Protein AF-0000000083729984 (afdb_homodimer)

Structure (mmCIF, N/CA/C/O backbone):
data_AF-0000000083729984-model_v1
#
loop_
_entity.id
_entity.type
_entity.pdbx_description
1 polymer 'Ig-like domain-containing protein'
#
loop_
_atom_site.group_PDB
_atom_site.id
_atom_site.type_symbol
_atom_site.label_atom_id
_atom_site.label_alt_id
_atom_site.label_comp_id
_atom_site.label_asym_id
_atom_site.label_entity_id
_atom_site.label_seq_id
_atom_site.pdbx_PDB_ins_code
_atom_site.Cartn_x
_atom_site.Cartn_y
_atom_site.Cartn_z
_atom_site.occupancy
_atom_site.B_iso_or_equiv
_atom_site.auth_seq_id
_atom_site.auth_comp_id
_atom_site.auth_asym_id
_atom_site.auth_atom_id
_atom_site.pdbx_PDB_model_num
ATOM 1 N N . MET A 1 1 ? 8.953 -25 -10.234 1 31.91 1 MET A N 1
ATOM 2 C CA . MET A 1 1 ? 7.793 -24.125 -10.383 1 31.91 1 MET A CA 1
ATOM 3 C C . MET A 1 1 ? 8.18 -22.656 -10.195 1 31.91 1 MET A C 1
ATOM 5 O O . MET A 1 1 ? 8.805 -22.297 -9.195 1 31.91 1 MET A O 1
ATOM 9 N N . GLU A 1 2 ? 8.352 -22.016 -11.195 1 39.88 2 GLU A N 1
ATOM 10 C CA . GLU A 1 2 ? 8.992 -20.703 -11.148 1 39.88 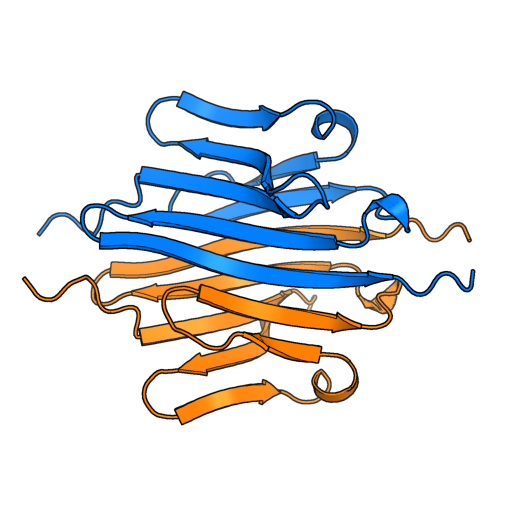2 GLU A CA 1
ATOM 11 C C . GLU A 1 2 ? 8.258 -19.766 -10.195 1 39.88 2 GLU A C 1
ATOM 13 O O . GLU A 1 2 ? 7.027 -19.797 -10.117 1 39.88 2 GLU A O 1
ATOM 18 N N . PRO A 1 3 ? 8.711 -19.578 -9.008 1 46.88 3 PRO A N 1
ATOM 19 C CA . PRO A 1 3 ? 8.078 -18.703 -8.016 1 46.88 3 PRO A CA 1
ATOM 20 C C . PRO A 1 3 ? 7.223 -17.609 -8.656 1 46.88 3 PRO A C 1
ATOM 22 O O . PRO A 1 3 ? 7.469 -17.219 -9.797 1 46.88 3 PRO A O 1
ATOM 25 N N . ARG A 1 4 ? 5.836 -17.656 -8.539 1 55.59 4 ARG A N 1
ATOM 26 C CA . ARG A 1 4 ? 5 -16.594 -9.094 1 55.59 4 ARG A CA 1
ATOM 27 C C . ARG A 1 4 ? 5.801 -15.297 -9.258 1 55.59 4 ARG A C 1
ATOM 29 O O . ARG A 1 4 ? 6.621 -14.953 -8.406 1 55.59 4 ARG A O 1
ATOM 36 N N . ASP A 1 5 ? 5.883 -14.984 -10.594 1 77 5 ASP A N 1
ATOM 37 C CA . ASP A 1 5 ? 6.816 -13.945 -11.023 1 77 5 ASP A CA 1
ATOM 38 C C . ASP A 1 5 ? 6.164 -12.562 -10.977 1 77 5 ASP A C 1
ATOM 40 O O . ASP A 1 5 ? 5.324 -12.234 -11.82 1 77 5 ASP A O 1
ATOM 44 N N . VAL A 1 6 ? 6.102 -11.969 -9.742 1 85.12 6 VAL A N 1
ATOM 45 C CA . VAL A 1 6 ? 5.777 -10.539 -9.773 1 85.12 6 VAL A CA 1
ATOM 46 C C . VAL A 1 6 ? 6.582 -9.852 -10.875 1 85.12 6 VAL A C 1
ATOM 48 O O . VAL A 1 6 ? 7.809 -9.977 -10.922 1 85.12 6 VAL A O 1
ATOM 51 N N . LEU A 1 7 ? 5.77 -9.227 -11.773 1 90.69 7 LEU A N 1
ATOM 52 C CA . LEU A 1 7 ? 6.441 -8.609 -12.914 1 90.69 7 LEU A CA 1
ATOM 53 C C . LEU A 1 7 ? 6.617 -7.109 -12.695 1 90.69 7 LEU A C 1
ATOM 55 O O . LEU A 1 7 ? 7.566 -6.512 -13.211 1 90.69 7 LEU A O 1
ATOM 59 N N . GLN A 1 8 ? 5.691 -6.559 -11.938 1 93.88 8 GLN A N 1
ATOM 60 C CA . GLN A 1 8 ? 5.707 -5.109 -11.766 1 93.88 8 GLN A CA 1
ATOM 61 C C . GLN A 1 8 ? 4.953 -4.699 -10.5 1 93.88 8 GLN A C 1
ATOM 63 O O . GLN A 1 8 ? 3.938 -5.309 -10.148 1 93.88 8 GLN A O 1
ATOM 68 N N . VAL A 1 9 ? 5.484 -3.729 -9.867 1 95.56 9 VAL A N 1
ATOM 69 C CA . VAL A 1 9 ? 4.777 -3.047 -8.789 1 95.56 9 VAL A CA 1
ATOM 70 C C . VAL A 1 9 ? 4.445 -1.617 -9.211 1 95.56 9 VAL A C 1
ATOM 72 O O . VAL A 1 9 ? 5.289 -0.918 -9.773 1 95.56 9 VAL A O 1
ATOM 75 N N . THR A 1 10 ? 3.166 -1.164 -8.969 1 97 10 THR A N 1
ATOM 76 C CA . THR A 1 10 ? 2.734 0.178 -9.344 1 97 10 THR A CA 1
ATOM 77 C C . THR A 1 10 ? 1.988 0.845 -8.188 1 97 10 THR A C 1
ATOM 79 O O . THR A 1 10 ? 1.14 0.221 -7.551 1 97 10 THR A O 1
ATOM 82 N N . TRP A 1 11 ? 2.428 2.066 -7.922 1 98.06 11 TRP A N 1
ATOM 83 C CA . TRP A 1 11 ? 1.648 2.914 -7.023 1 98.06 11 TRP A CA 1
ATOM 84 C C . TRP A 1 11 ? 0.763 3.873 -7.812 1 98.06 11 TRP A C 1
ATOM 86 O O . TRP A 1 11 ? 1.215 4.492 -8.781 1 98.06 11 TRP A O 1
ATOM 96 N N . GLN A 1 12 ? -0.494 3.914 -7.328 1 97.88 12 GLN A N 1
ATOM 97 C CA . GLN A 1 12 ? -1.436 4.809 -7.992 1 97.88 12 GLN A CA 1
ATOM 98 C C . GLN A 1 12 ? -2.143 5.711 -6.984 1 97.88 12 GLN A C 1
ATOM 100 O O . GLN A 1 12 ? -2.459 5.281 -5.875 1 97.88 12 GLN A O 1
ATOM 105 N N . LYS A 1 13 ? -2.346 6.938 -7.398 1 97.06 13 LYS A N 1
ATOM 106 C CA . LYS A 1 13 ? -3.223 7.863 -6.688 1 97.06 13 LYS A CA 1
ATOM 107 C C . LYS A 1 13 ? -4.594 7.945 -7.352 1 97.06 13 LYS A C 1
ATOM 109 O O . LYS A 1 13 ? -4.688 8.078 -8.578 1 97.06 13 LYS A O 1
ATOM 114 N N . GLU A 1 14 ? -5.617 7.82 -6.504 1 96.44 14 GLU A N 1
ATOM 115 C CA . GLU A 1 14 ? -6.965 7.93 -7.051 1 96.44 14 GLU A CA 1
ATOM 116 C C . GLU A 1 14 ? -7.422 9.383 -7.105 1 96.44 14 GLU A C 1
ATOM 118 O O . GLU A 1 14 ? -7.383 10.094 -6.094 1 96.44 14 GLU A O 1
ATOM 123 N N . THR A 1 15 ? -7.84 9.773 -8.266 1 93.5 15 THR A N 1
ATOM 124 C CA . THR A 1 15 ? -8.344 11.125 -8.484 1 93.5 15 THR A CA 1
ATOM 125 C C . THR A 1 15 ? -9.719 11.086 -9.141 1 93.5 15 THR A C 1
ATOM 127 O O . THR A 1 15 ? -10.164 10.031 -9.609 1 93.5 15 THR A O 1
ATOM 130 N N . PRO A 1 16 ? -10.453 12.211 -9.07 1 90.94 16 PRO A N 1
ATOM 131 C CA . PRO A 1 16 ? -11.75 12.242 -9.75 1 90.94 16 PRO A CA 1
ATOM 132 C C . PRO A 1 16 ? -11.664 11.805 -11.211 1 90.94 16 PRO A C 1
ATOM 134 O O . PRO A 1 16 ? -12.625 11.25 -11.75 1 90.94 16 PRO A O 1
ATOM 137 N N . GLY A 1 17 ? -10.523 12.055 -11.758 1 90.75 17 GLY A N 1
ATOM 138 C CA . GLY A 1 17 ? -10.32 11.695 -13.148 1 90.75 17 GLY A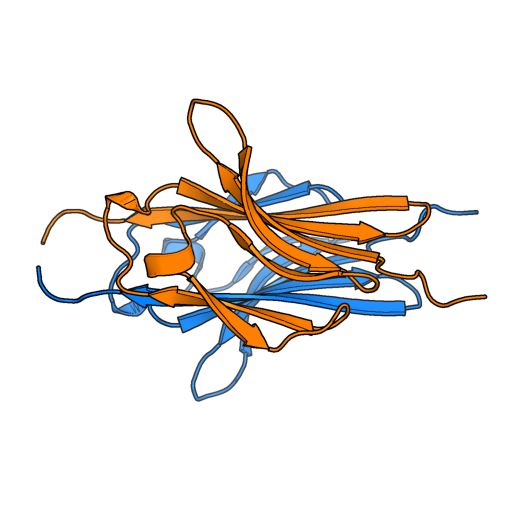 CA 1
ATOM 139 C C . GLY A 1 17 ? -9.859 10.258 -13.336 1 90.75 17 GLY A C 1
ATOM 140 O O . GLY A 1 17 ? -9.633 9.812 -14.461 1 90.75 17 GLY A O 1
ATOM 141 N N . GLY A 1 18 ? -9.734 9.539 -12.367 1 92.81 18 GLY A N 1
ATOM 142 C CA . GLY A 1 18 ? -9.258 8.172 -12.469 1 92.81 18 GLY A CA 1
ATOM 143 C C . GLY A 1 18 ? -7.98 7.918 -11.68 1 92.81 18 GLY A C 1
ATOM 144 O O . GLY A 1 18 ? -7.629 8.703 -10.797 1 92.81 18 GLY A O 1
ATOM 145 N N . ASN A 1 19 ? -7.391 6.773 -11.945 1 95.69 19 ASN A N 1
ATOM 146 C CA . ASN A 1 19 ? -6.129 6.422 -11.305 1 95.69 19 ASN A CA 1
ATOM 147 C C . ASN A 1 19 ? -4.941 7.074 -12.008 1 95.69 19 ASN A C 1
ATOM 149 O O . ASN A 1 19 ? -4.781 6.93 -13.219 1 95.69 19 ASN A O 1
ATOM 153 N N . GLU A 1 20 ? -4.23 7.836 -11.242 1 96.94 20 GLU A N 1
ATOM 154 C CA . GLU A 1 20 ? -2.977 8.375 -11.758 1 96.94 20 GLU A CA 1
ATOM 155 C C . GLU A 1 20 ? -1.785 7.539 -11.305 1 96.94 20 GLU A C 1
ATOM 157 O O . GLU A 1 20 ? -1.602 7.316 -10.102 1 96.94 20 GLU A O 1
ATOM 162 N N . ASN A 1 21 ? -0.936 7.129 -12.266 1 97.56 21 ASN A N 1
ATOM 163 C CA . ASN A 1 21 ? 0.262 6.375 -11.906 1 97.56 21 ASN A CA 1
ATOM 164 C C . ASN A 1 21 ? 1.315 7.27 -11.258 1 97.56 21 ASN A C 1
ATOM 166 O O . ASN A 1 21 ? 1.771 8.242 -11.867 1 97.56 21 ASN A O 1
ATOM 170 N N . VAL A 1 22 ? 1.662 6.918 -10.094 1 98.06 22 VAL A N 1
ATOM 171 C CA . VAL A 1 22 ? 2.607 7.703 -9.305 1 98.06 22 VAL A CA 1
ATOM 172 C C . VAL A 1 22 ? 4.027 7.203 -9.555 1 98.06 22 VAL A C 1
ATOM 174 O O . VAL A 1 22 ? 4.902 7.973 -9.961 1 98.06 22 VAL A O 1
ATOM 177 N N . ALA A 1 23 ? 4.219 5.949 -9.32 1 98.31 23 ALA A N 1
ATOM 178 C CA . ALA A 1 23 ? 5.523 5.301 -9.43 1 98.31 23 ALA A CA 1
ATOM 179 C C . ALA A 1 23 ? 5.379 3.826 -9.789 1 98.31 23 ALA A C 1
ATOM 181 O O . ALA A 1 23 ? 4.312 3.236 -9.602 1 98.31 23 ALA A O 1
ATOM 182 N N . SER A 1 24 ? 6.395 3.238 -10.359 1 97.81 24 SER A N 1
ATOM 183 C CA . SER A 1 24 ? 6.406 1.812 -10.656 1 97.81 24 SER A CA 1
ATOM 184 C C . SER A 1 24 ? 7.824 1.257 -10.664 1 97.81 24 SER A C 1
ATOM 186 O O . SER A 1 24 ? 8.789 2.002 -10.867 1 97.81 24 SER A O 1
ATOM 188 N N . TYR A 1 25 ? 7.934 0.053 -10.336 1 97.44 25 TYR A N 1
ATOM 189 C CA . TYR A 1 25 ? 9.141 -0.729 -10.555 1 97.44 25 TYR A CA 1
ATOM 190 C C . TYR A 1 25 ? 8.844 -1.974 -11.383 1 97.44 25 TYR A C 1
ATOM 192 O O . TYR A 1 25 ? 7.965 -2.764 -11.031 1 97.44 25 TYR A O 1
ATOM 200 N N . ASN A 1 26 ? 9.461 -2.086 -12.406 1 94.56 26 ASN A N 1
ATOM 201 C CA . ASN A 1 26 ? 9.312 -3.246 -13.281 1 94.56 26 ASN A CA 1
ATOM 202 C C . ASN A 1 26 ? 10.648 -3.938 -13.531 1 94.56 26 ASN A C 1
ATOM 204 O O . ASN A 1 26 ? 11.68 -3.277 -13.633 1 94.56 26 ASN A O 1
ATOM 208 N N . LYS A 1 27 ? 10.57 -5.215 -13.617 1 87.88 27 LYS A N 1
ATOM 209 C CA . LYS A 1 27 ? 11.773 -6.023 -13.773 1 87.88 27 LYS A CA 1
ATOM 210 C C . LYS A 1 27 ? 12.555 -5.609 -15.023 1 87.88 27 LYS A C 1
ATOM 212 O O . LYS A 1 27 ? 13.789 -5.566 -15 1 87.88 27 LYS A O 1
ATOM 217 N N . ARG A 1 28 ? 11.938 -5.215 -15.992 1 91.25 28 ARG A N 1
ATOM 218 C CA . ARG A 1 28 ? 12.555 -4.945 -17.281 1 91.25 28 ARG A CA 1
ATOM 219 C C . ARG A 1 28 ? 13.062 -3.51 -17.359 1 91.25 28 ARG A C 1
ATOM 221 O O . ARG A 1 28 ? 14.18 -3.262 -17.812 1 91.25 28 ARG A O 1
ATOM 228 N N . PHE A 1 29 ? 12.344 -2.508 -16.844 1 94.44 29 PHE A N 1
ATOM 229 C CA . PHE A 1 29 ? 12.617 -1.101 -17.109 1 94.44 29 PHE A CA 1
ATOM 230 C C . PHE A 1 29 ? 13.141 -0.402 -15.867 1 94.44 29 PHE A C 1
ATOM 232 O O . PHE A 1 29 ? 13.641 0.722 -15.945 1 94.44 29 PHE A O 1
ATOM 239 N N . GLY A 1 30 ? 13.016 -1.033 -14.711 1 95.25 30 GLY A N 1
ATOM 240 C CA . GLY A 1 30 ? 13.531 -0.439 -13.484 1 95.25 30 GLY A CA 1
ATOM 241 C C . GLY A 1 30 ? 12.555 0.529 -12.836 1 95.25 30 GLY A C 1
ATOM 242 O O . GLY A 1 30 ? 11.367 0.535 -13.164 1 95.25 30 GLY A O 1
ATOM 243 N N . PRO A 1 31 ? 13.016 1.254 -11.844 1 97.38 31 PRO A N 1
ATOM 244 C CA . PRO A 1 31 ? 12.164 2.18 -11.094 1 97.38 31 PRO A CA 1
ATOM 245 C C . PRO A 1 31 ? 11.859 3.459 -11.867 1 97.38 31 PRO A C 1
ATOM 247 O O . PRO A 1 31 ? 12.719 3.969 -12.594 1 97.38 31 PRO A O 1
ATOM 250 N N . LYS A 1 32 ? 10.609 3.896 -11.734 1 98 32 LYS A N 1
ATOM 251 C CA . LYS A 1 32 ? 10.18 5.141 -12.367 1 98 32 LYS A CA 1
ATOM 252 C C . LYS A 1 32 ? 9.18 5.887 -11.484 1 98 32 LYS A C 1
ATOM 254 O O . LYS A 1 32 ? 8.258 5.277 -10.93 1 98 32 LYS A O 1
ATOM 259 N N . VAL A 1 33 ? 9.398 7.191 -11.375 1 98.31 33 VAL A N 1
ATOM 260 C CA . VAL A 1 33 ? 8.406 8.07 -10.766 1 98.31 33 VAL A CA 1
ATOM 261 C C . VAL A 1 33 ? 7.855 9.039 -11.812 1 98.31 33 VAL A C 1
ATOM 263 O O . VAL A 1 33 ? 8.617 9.719 -12.5 1 98.31 33 VAL A O 1
ATOM 266 N N . ASN A 1 34 ? 6.594 9.094 -11.828 1 97.75 34 ASN A N 1
ATOM 267 C CA . ASN A 1 34 ? 5.977 9.891 -12.891 1 97.75 34 ASN A CA 1
ATOM 268 C C . ASN A 1 34 ? 5.789 11.344 -12.461 1 97.75 34 ASN A C 1
ATOM 270 O O . ASN A 1 34 ? 5.48 11.617 -11.297 1 97.75 34 ASN A O 1
ATOM 274 N N . PRO A 1 35 ? 5.961 12.281 -13.492 1 95.94 35 PRO A N 1
ATOM 275 C CA . PRO A 1 35 ? 5.477 13.633 -13.203 1 95.94 35 PRO A CA 1
ATOM 276 C C . PRO A 1 35 ? 3.965 13.68 -12.992 1 95.94 35 PRO A C 1
ATOM 278 O O . PRO A 1 35 ? 3.219 12.945 -13.641 1 95.94 35 PRO A O 1
ATOM 281 N N . PRO A 1 36 ? 3.52 14.617 -12.094 1 94.12 36 PRO A N 1
ATOM 282 C CA . PRO A 1 36 ? 4.27 15.625 -11.336 1 94.12 36 PRO A CA 1
ATOM 283 C C . PRO A 1 36 ? 4.734 15.117 -9.977 1 94.12 36 PRO A C 1
ATOM 285 O O . PRO A 1 36 ? 5.211 15.898 -9.148 1 94.12 36 PRO A O 1
ATOM 288 N N . PHE A 1 37 ? 4.648 13.844 -9.758 1 95.81 37 PHE A N 1
ATOM 289 C CA . PHE A 1 37 ? 4.883 13.281 -8.43 1 95.81 37 PHE A CA 1
ATOM 290 C C . PHE A 1 37 ? 6.375 13.242 -8.117 1 95.81 37 PHE A C 1
ATOM 292 O O . PHE A 1 37 ? 6.766 13.078 -6.957 1 95.81 37 PHE A O 1
ATOM 299 N N . ASN A 1 38 ? 7.164 13.391 -9.055 1 95.38 38 ASN A N 1
ATOM 300 C CA . ASN A 1 38 ? 8.602 13.242 -8.867 1 95.38 38 ASN A CA 1
ATOM 301 C C . ASN A 1 38 ? 9.18 14.383 -8.031 1 95.38 38 ASN A C 1
ATOM 303 O O . ASN A 1 38 ? 10.336 14.328 -7.613 1 95.38 38 ASN A O 1
ATOM 307 N N . MET A 1 39 ? 8.352 15.305 -7.75 1 92.12 39 MET A N 1
ATOM 308 C CA . MET A 1 39 ? 8.797 16.391 -6.883 1 92.12 39 MET A CA 1
ATOM 309 C C . MET A 1 39 ? 8.734 15.984 -5.414 1 92.12 39 MET A C 1
ATOM 311 O O . MET A 1 39 ? 9.469 16.516 -4.586 1 92.12 39 MET A O 1
ATOM 315 N N . LYS A 1 40 ? 7.918 15.062 -5.137 1 93.38 40 LYS A N 1
ATOM 316 C CA . LYS A 1 40 ? 7.723 14.758 -3.723 1 93.38 40 LYS A CA 1
ATOM 317 C C . LYS A 1 40 ? 7.887 13.266 -3.451 1 93.38 40 LYS A C 1
ATOM 319 O O . LYS A 1 40 ? 8.047 12.852 -2.301 1 93.38 40 LYS A O 1
ATOM 324 N N . VAL A 1 41 ? 7.848 12.438 -4.516 1 96.12 41 VAL A N 1
ATOM 325 C CA . VAL A 1 41 ? 7.887 10.992 -4.328 1 96.12 41 VAL A CA 1
ATOM 326 C C . VAL A 1 41 ? 9.242 10.445 -4.773 1 96.12 41 VAL A C 1
ATOM 328 O O . VAL A 1 41 ? 9.766 10.852 -5.816 1 96.12 41 VAL A O 1
ATOM 331 N N . MET A 1 42 ? 9.812 9.5 -3.965 1 96.94 42 MET A N 1
ATOM 332 C CA . MET A 1 42 ? 11.078 8.836 -4.281 1 96.94 42 MET A CA 1
ATOM 333 C C . MET A 1 42 ? 11.047 7.379 -3.822 1 96.94 42 MET A C 1
ATOM 335 O O . MET A 1 42 ? 10.289 7.02 -2.922 1 96.94 42 MET A O 1
ATOM 339 N N . PHE A 1 43 ? 11.914 6.602 -4.43 1 97.31 43 PHE A N 1
ATOM 340 C CA . PHE A 1 43 ? 12.07 5.223 -3.975 1 97.31 43 PHE A CA 1
ATOM 341 C C . PHE A 1 43 ? 12.992 5.148 -2.768 1 97.31 43 PHE A C 1
ATOM 343 O O . PHE A 1 43 ? 14.031 5.82 -2.73 1 97.31 43 PHE A O 1
ATOM 350 N N . LEU A 1 44 ? 12.555 4.395 -1.822 1 95.88 44 LEU A N 1
ATOM 351 C CA . LEU A 1 44 ? 13.422 4.066 -0.695 1 95.88 44 LEU A CA 1
ATOM 352 C C . LEU A 1 44 ? 14.094 2.713 -0.901 1 95.88 44 LEU A C 1
ATOM 354 O O . LEU A 1 44 ? 15.281 2.557 -0.615 1 95.88 44 LEU A O 1
ATOM 358 N N . TYR A 1 45 ? 13.375 1.764 -1.338 1 94.75 45 TYR A N 1
ATOM 359 C CA . TYR A 1 45 ? 13.828 0.427 -1.7 1 94.75 45 TYR A CA 1
ATOM 360 C C . TYR A 1 45 ? 13.188 -0.038 -3 1 94.75 45 TYR A C 1
ATOM 362 O O . TYR A 1 45 ? 11.992 0.201 -3.227 1 94.75 45 TYR A O 1
ATOM 370 N N . VAL A 1 46 ? 14.047 -0.741 -3.83 1 94.19 46 VAL A N 1
ATOM 371 C CA . VAL A 1 46 ? 13.5 -1.239 -5.09 1 94.19 46 VAL A CA 1
ATOM 372 C C . VAL A 1 46 ? 13.594 -2.764 -5.125 1 94.19 46 VAL A C 1
ATOM 374 O O . VAL A 1 46 ? 14.617 -3.336 -4.742 1 94.19 46 VAL A O 1
ATOM 377 N N . GLY A 1 47 ? 12.539 -3.377 -5.445 1 92 47 GLY A N 1
ATOM 378 C CA . GLY A 1 47 ? 12.445 -4.816 -5.605 1 92 47 GLY A CA 1
ATOM 379 C C . GLY A 1 47 ? 11.023 -5.312 -5.797 1 92 47 GLY A C 1
ATOM 380 O O . GLY A 1 47 ? 10.086 -4.746 -5.234 1 92 47 GLY A O 1
ATOM 381 N N . LEU A 1 48 ? 10.891 -6.41 -6.5 1 90.88 48 LEU A N 1
ATOM 382 C CA . LEU A 1 48 ? 9.555 -6.902 -6.828 1 90.88 48 LEU A CA 1
ATOM 383 C C . LEU A 1 48 ? 8.898 -7.543 -5.613 1 90.88 48 LEU A C 1
ATOM 385 O O . LEU A 1 48 ? 7.672 -7.633 -5.539 1 90.88 48 LEU A O 1
ATOM 389 N N . GLN A 1 49 ? 9.688 -8.047 -4.695 1 88.12 49 GLN A N 1
ATOM 390 C CA . GLN A 1 49 ? 9.133 -8.695 -3.516 1 88.12 49 GLN A CA 1
ATOM 391 C C . GLN A 1 49 ? 9 -7.715 -2.355 1 88.12 49 GLN A C 1
ATOM 393 O O . GLN A 1 49 ? 8.273 -7.977 -1.393 1 88.12 49 GLN A O 1
ATOM 398 N N . ASN A 1 50 ? 9.828 -6.625 -2.426 1 91.69 50 ASN A N 1
ATOM 399 C CA . ASN A 1 50 ? 9.82 -5.562 -1.424 1 91.69 50 ASN A CA 1
ATOM 400 C C . ASN A 1 50 ? 10.164 -4.207 -2.041 1 91.69 50 ASN A C 1
ATOM 402 O O . ASN A 1 50 ? 11.328 -3.926 -2.326 1 91.69 50 ASN A O 1
ATOM 406 N N . CYS A 1 51 ? 9.211 -3.383 -2.26 1 94.75 51 CYS A N 1
ATOM 407 C CA . CYS A 1 51 ? 9.383 -2.059 -2.852 1 94.75 51 CYS A CA 1
ATOM 408 C C . CYS A 1 51 ? 8.844 -0.976 -1.925 1 94.75 51 CYS A C 1
ATOM 410 O O . CYS A 1 51 ? 7.832 -1.177 -1.249 1 94.75 51 CYS A O 1
ATOM 412 N N . SER A 1 52 ? 9.57 0.117 -1.902 1 96.69 52 SER A N 1
ATOM 413 C CA . SER A 1 52 ? 9.164 1.184 -0.993 1 96.69 52 SER A CA 1
ATOM 414 C C . SER A 1 52 ? 9.273 2.551 -1.659 1 96.69 52 SER A C 1
ATOM 416 O O . SER A 1 52 ? 10.273 2.85 -2.314 1 96.69 52 SER A O 1
ATOM 418 N N . VAL A 1 53 ? 8.281 3.295 -1.458 1 97.75 53 VAL A N 1
ATOM 419 C CA . VAL A 1 53 ? 8.352 4.691 -1.867 1 97.75 53 VAL A CA 1
ATOM 420 C C . VAL A 1 53 ? 8.117 5.598 -0.659 1 97.75 53 VAL A C 1
ATOM 422 O O . VAL A 1 53 ? 7.527 5.176 0.337 1 97.75 53 VAL A O 1
ATOM 425 N N . ILE A 1 54 ? 8.641 6.836 -0.744 1 96.62 54 ILE A N 1
ATOM 426 C CA . ILE A 1 54 ? 8.414 7.855 0.277 1 96.62 54 ILE A CA 1
ATOM 427 C C . ILE A 1 54 ? 7.688 9.047 -0.338 1 96.62 54 ILE A C 1
ATOM 429 O O . ILE A 1 54 ? 8.039 9.5 -1.43 1 96.62 54 ILE A O 1
ATOM 433 N N . ILE A 1 55 ? 6.613 9.43 0.292 1 94.38 55 ILE A N 1
ATOM 434 C CA . ILE A 1 55 ? 5.926 10.672 -0.027 1 94.38 55 ILE A CA 1
ATOM 435 C C . ILE A 1 55 ? 6.328 11.758 0.975 1 94.38 55 ILE A C 1
ATOM 437 O O . ILE A 1 55 ? 5.973 11.688 2.152 1 94.38 55 ILE A O 1
ATOM 441 N N . ARG A 1 56 ? 6.898 12.742 0.456 1 92.06 56 ARG A N 1
ATOM 442 C CA . ARG A 1 56 ? 7.422 13.789 1.329 1 92.06 56 ARG A CA 1
ATOM 443 C C . ARG A 1 56 ? 6.438 14.953 1.437 1 92.06 56 ARG A C 1
ATOM 445 O O . ARG A 1 56 ? 5.676 15.219 0.504 1 92.06 56 ARG A O 1
ATOM 452 N N . ARG A 1 57 ? 6.449 15.656 2.551 1 87.88 57 ARG A N 1
ATOM 453 C CA . ARG A 1 57 ? 5.664 16.859 2.807 1 87.88 57 ARG A CA 1
ATOM 454 C C . ARG A 1 57 ? 4.188 16.625 2.502 1 87.88 57 ARG A C 1
ATOM 456 O O . ARG A 1 57 ? 3.576 17.375 1.745 1 87.88 57 ARG A O 1
ATOM 463 N N . VAL A 1 58 ? 3.645 15.602 3.025 1 87.56 58 VAL A N 1
ATOM 464 C CA . VAL A 1 58 ? 2.246 15.25 2.799 1 87.56 58 VAL A CA 1
ATOM 465 C C . VAL A 1 58 ? 1.343 16.375 3.301 1 87.56 58 VAL A C 1
ATOM 467 O O . VAL A 1 58 ? 1.518 16.875 4.414 1 87.56 58 VAL A O 1
ATOM 470 N N . SER A 1 59 ? 0.467 16.828 2.504 1 86 59 SER A N 1
ATOM 471 C CA . SER A 1 59 ? -0.466 17.906 2.812 1 86 59 SER A CA 1
ATOM 472 C C . SER A 1 59 ? -1.891 17.531 2.418 1 86 59 SER A C 1
ATOM 474 O O . SER A 1 59 ? -2.158 16.391 2.039 1 86 59 SER A O 1
ATOM 476 N N . ARG A 1 60 ? -2.799 18.469 2.584 1 87.5 60 ARG A N 1
ATOM 477 C CA . ARG A 1 60 ? -4.195 18.25 2.213 1 87.5 60 ARG A CA 1
ATOM 478 C C . ARG A 1 60 ? -4.316 17.875 0.739 1 87.5 60 ARG A C 1
ATOM 480 O O . ARG A 1 60 ? -5.227 17.141 0.353 1 87.5 60 ARG A O 1
ATOM 487 N N . GLU A 1 61 ? -3.383 18.375 -0.019 1 86.19 61 GLU A N 1
ATOM 488 C CA . GLU A 1 61 ? -3.393 18.062 -1.447 1 86.19 61 GLU A CA 1
ATOM 489 C C . GLU A 1 61 ? -3.139 16.594 -1.702 1 86.19 61 GLU A C 1
ATOM 491 O O . GLU A 1 61 ? -3.461 16.078 -2.775 1 86.19 61 GLU A O 1
ATOM 496 N N . ASP A 1 62 ? -2.65 15.969 -0.698 1 89.19 62 ASP A N 1
ATOM 497 C CA . ASP A 1 62 ? -2.303 14.555 -0.847 1 89.19 62 ASP A CA 1
ATOM 498 C C . ASP A 1 62 ? -3.402 13.656 -0.288 1 89.19 62 ASP A C 1
ATOM 500 O O . ASP A 1 62 ? -3.27 12.438 -0.286 1 89.19 62 ASP A O 1
ATOM 504 N N . GLU A 1 63 ? -4.422 14.312 0.177 1 91.06 63 GLU A N 1
ATOM 505 C CA . GLU A 1 63 ? -5.574 13.539 0.63 1 91.06 63 GLU A CA 1
ATOM 506 C C . GLU A 1 63 ? -6.223 12.781 -0.528 1 91.06 63 GLU A C 1
ATOM 508 O O . GLU A 1 63 ? -6.688 13.398 -1.492 1 91.06 63 GLU A O 1
ATOM 513 N N . SER A 1 64 ? -6.234 11.516 -0.562 1 94.62 64 SER A N 1
ATOM 514 C CA . SER A 1 64 ? -6.742 10.617 -1.59 1 94.62 64 SER A CA 1
ATOM 515 C C . SER A 1 64 ? -6.562 9.156 -1.185 1 94.62 64 SER A C 1
ATOM 517 O O . SER A 1 64 ? -6.109 8.867 -0.076 1 94.62 64 SER A O 1
ATOM 519 N N . CYS A 1 65 ? -7.012 8.32 -2.018 1 96.38 65 CYS A N 1
ATOM 520 C CA . CYS A 1 65 ? -6.648 6.91 -1.893 1 96.38 65 CYS A CA 1
ATOM 521 C C . CYS A 1 65 ? -5.453 6.574 -2.779 1 96.38 65 CYS A C 1
ATOM 523 O O . CYS A 1 65 ? -5.348 7.074 -3.9 1 96.38 65 CYS A O 1
ATOM 525 N N . TYR A 1 66 ? -4.582 5.742 -2.133 1 96.31 66 TYR A N 1
ATOM 526 C CA . TYR A 1 66 ? -3.4 5.262 -2.838 1 96.31 66 TYR A CA 1
ATOM 527 C C . TYR A 1 66 ? -3.428 3.742 -2.971 1 96.31 66 TYR A C 1
ATOM 529 O O . TYR A 1 66 ? -3.732 3.033 -2.01 1 96.31 66 TYR A O 1
ATOM 537 N N . LYS A 1 67 ? -3.129 3.312 -4.148 1 96.88 67 LYS A N 1
ATOM 538 C CA . LYS A 1 67 ? -3.17 1.881 -4.434 1 96.88 67 LYS A CA 1
ATOM 539 C C . LYS A 1 67 ? -1.77 1.331 -4.695 1 96.88 67 LYS A C 1
ATOM 541 O O . LYS A 1 67 ? -0.967 1.966 -5.383 1 96.88 67 LYS A O 1
ATOM 546 N N . CYS A 1 68 ? -1.509 0.279 -4.055 1 95.88 68 CYS A N 1
ATOM 547 C CA . CYS A 1 68 ? -0.344 -0.53 -4.395 1 95.88 68 CYS A CA 1
ATOM 548 C C . CYS A 1 68 ? -0.75 -1.764 -5.191 1 95.88 68 CYS A C 1
ATOM 550 O O . CYS A 1 68 ? -1.498 -2.609 -4.695 1 95.88 68 CYS A O 1
ATOM 552 N N . LEU A 1 69 ? -0.231 -1.868 -6.398 1 95.38 69 LEU A N 1
ATOM 553 C CA . LEU A 1 69 ? -0.65 -2.908 -7.332 1 95.38 69 LEU A CA 1
ATOM 554 C C . LEU A 1 69 ? 0.517 -3.824 -7.684 1 95.38 69 LEU A C 1
ATOM 556 O O . LEU A 1 69 ? 1.598 -3.35 -8.039 1 95.38 69 LEU A O 1
ATOM 560 N N . PHE A 1 70 ? 0.271 -5.148 -7.52 1 92.75 70 PHE A N 1
ATOM 561 C CA . PHE A 1 70 ? 1.247 -6.145 -7.941 1 92.75 70 PHE A CA 1
ATOM 562 C C . PHE A 1 70 ? 0.722 -6.949 -9.125 1 92.75 70 PHE A C 1
ATOM 564 O O . PHE A 1 70 ? -0.28 -7.66 -9 1 92.75 70 PHE A O 1
ATOM 571 N N . ASN A 1 71 ? 1.425 -6.738 -10.203 1 91.56 71 ASN A N 1
ATOM 572 C CA . ASN A 1 71 ? 1.088 -7.566 -11.352 1 91.56 71 ASN A CA 1
ATOM 573 C C . ASN A 1 71 ? 1.786 -8.922 -11.289 1 91.56 71 ASN A C 1
ATOM 575 O O . ASN A 1 71 ? 3.008 -9 -11.422 1 91.56 71 ASN A O 1
ATOM 579 N N . ILE A 1 72 ? 0.904 -9.969 -11.102 1 82.94 72 ILE A N 1
ATOM 580 C CA . ILE A 1 72 ? 1.442 -11.312 -10.945 1 82.94 72 ILE A CA 1
ATOM 581 C C . ILE A 1 72 ? 1.025 -12.18 -12.141 1 82.94 72 ILE A C 1
ATOM 583 O O . ILE A 1 72 ? -0.16 -12.258 -12.469 1 82.94 72 ILE A O 1
ATOM 587 N N . TYR A 1 73 ? 1.984 -12.797 -12.805 1 79.31 73 TYR A N 1
ATOM 588 C CA . TYR A 1 73 ? 1.673 -13.734 -13.883 1 79.31 73 TYR A CA 1
ATOM 589 C C . TYR A 1 73 ? 1.423 -15.133 -13.336 1 79.31 73 TYR A C 1
ATOM 591 O O . TYR A 1 73 ? 2.193 -15.633 -12.516 1 79.31 73 TYR A O 1
ATOM 599 N N . PRO A 1 74 ? 0.423 -15.688 -13.75 1 76.62 74 PRO A N 1
ATOM 600 C CA . PRO A 1 74 ? -0.581 -15.281 -14.734 1 76.62 74 PRO A CA 1
ATOM 601 C C . PRO A 1 74 ? -1.858 -14.75 -14.094 1 76.62 74 PRO A C 1
ATOM 603 O O . PRO A 1 74 ? -2.857 -14.531 -14.789 1 76.62 74 PRO A O 1
ATOM 606 N N . ASP A 1 75 ? -1.869 -14.578 -12.828 1 75.38 75 ASP A N 1
ATOM 607 C CA . ASP A 1 75 ? -3.09 -14.359 -12.062 1 75.38 75 ASP A CA 1
ATOM 608 C C . ASP A 1 75 ? -3.604 -12.93 -12.227 1 75.38 75 ASP A C 1
ATOM 610 O O . ASP A 1 75 ? -4.758 -12.641 -11.914 1 75.38 75 ASP A O 1
ATOM 614 N N . GLY A 1 76 ? -2.805 -12.031 -12.711 1 82.56 76 GLY A N 1
ATOM 615 C CA . GLY A 1 76 ? -3.215 -10.641 -12.82 1 82.56 76 GLY A CA 1
ATOM 616 C C . GLY A 1 76 ? -2.764 -9.797 -11.648 1 82.56 76 GLY A C 1
ATOM 617 O O . GLY A 1 76 ? -1.694 -10.031 -11.078 1 82.56 76 GLY A O 1
ATOM 618 N N . ALA A 1 77 ? -3.592 -8.812 -11.484 1 88.62 77 ALA A N 1
ATOM 619 C CA . ALA A 1 77 ? -3.139 -7.844 -10.484 1 88.62 77 ALA A CA 1
ATOM 620 C C . ALA A 1 77 ? -3.85 -8.055 -9.156 1 88.62 77 ALA A C 1
ATOM 622 O O . ALA A 1 77 ? -5.016 -8.453 -9.117 1 88.62 77 ALA A O 1
ATOM 623 N N . ILE A 1 78 ? -3.078 -7.918 -8.047 1 90.88 78 ILE A N 1
ATOM 624 C CA . ILE A 1 78 ? -3.643 -7.75 -6.715 1 90.88 78 ILE A CA 1
ATOM 625 C C . ILE A 1 78 ? -3.301 -6.359 -6.184 1 90.88 78 ILE A C 1
ATOM 627 O O . ILE A 1 78 ? -2.275 -5.781 -6.551 1 90.88 78 ILE A O 1
ATOM 631 N N . SER A 1 79 ? -4.223 -5.852 -5.41 1 93.75 79 SER A N 1
ATOM 632 C CA . SER A 1 79 ? -3.977 -4.477 -4.988 1 93.75 79 SER A CA 1
ATOM 633 C C . SER A 1 79 ? -4.445 -4.25 -3.555 1 93.75 79 SER A C 1
ATOM 635 O O . SER A 1 79 ? -5.418 -4.859 -3.107 1 93.75 79 SER A O 1
ATOM 637 N N . GLY A 1 80 ? -3.676 -3.561 -2.896 1 94.38 80 GLY A N 1
ATOM 638 C CA . GLY A 1 80 ? -4.055 -2.941 -1.637 1 94.38 80 GLY A CA 1
ATOM 639 C C . GLY A 1 80 ? -4.227 -1.438 -1.737 1 94.38 80 GLY A C 1
ATOM 640 O O . GLY A 1 80 ? -3.441 -0.762 -2.406 1 94.38 80 GLY A O 1
ATOM 641 N N . ARG A 1 81 ? -5.332 -0.992 -1.15 1 95.75 81 ARG A N 1
ATOM 642 C CA . ARG A 1 81 ? -5.66 0.428 -1.219 1 95.75 81 ARG A CA 1
ATOM 643 C C . ARG A 1 81 ? -5.676 1.054 0.171 1 95.75 81 ARG A C 1
ATOM 645 O O . ARG A 1 81 ? -6.211 0.469 1.115 1 95.75 81 ARG A O 1
ATOM 652 N N . THR A 1 82 ? -5.008 2.146 0.305 1 96 82 THR A N 1
ATOM 653 C CA . THR A 1 82 ? -5.012 2.928 1.536 1 96 82 THR A CA 1
ATOM 654 C C . THR A 1 82 ? -5.52 4.344 1.277 1 96 82 THR A C 1
ATOM 656 O O . THR A 1 82 ? -4.961 5.066 0.449 1 96 82 THR A O 1
ATOM 659 N N . CYS A 1 83 ? -6.566 4.707 1.936 1 95.5 83 CYS A N 1
ATOM 660 C CA . CYS A 1 83 ? -7.133 6.039 1.782 1 95.5 83 CYS A CA 1
ATOM 661 C C . CYS A 1 83 ? -6.773 6.926 2.969 1 95.5 83 CYS A C 1
ATOM 663 O O . CYS A 1 83 ? -6.945 6.527 4.121 1 95.5 83 CYS A O 1
ATOM 665 N N . LEU A 1 84 ? -6.289 8.078 2.615 1 92.5 84 LEU A N 1
ATOM 666 C CA . LEU A 1 84 ? -5.859 9.047 3.619 1 92.5 84 LEU A CA 1
ATOM 667 C C . LEU A 1 84 ? -6.871 10.18 3.752 1 92.5 84 LEU A C 1
ATOM 669 O O . LEU A 1 84 ? -7.238 10.812 2.756 1 92.5 84 LEU A O 1
ATOM 673 N N . GLN A 1 85 ? -7.293 10.398 4.898 1 90.12 85 GLN A N 1
ATOM 674 C CA . GLN A 1 85 ? -8.07 11.586 5.23 1 90.12 85 GLN A CA 1
ATOM 675 C C . GLN A 1 85 ? -7.293 12.508 6.16 1 90.12 85 GLN A C 1
ATOM 677 O O . GLN A 1 85 ? -7.051 12.172 7.32 1 90.12 85 GLN A O 1
ATOM 682 N N . VAL A 1 86 ? -6.832 13.641 5.652 1 81.12 86 VAL A N 1
ATOM 683 C CA . VAL A 1 86 ? -5.965 14.562 6.387 1 81.12 86 VAL A CA 1
ATOM 684 C C . VAL A 1 86 ? -6.812 15.617 7.094 1 81.12 86 VAL A C 1
ATOM 686 O O . VAL A 1 86 ? -7.734 16.188 6.504 1 81.12 86 VAL A O 1
ATOM 689 N N . ASN A 1 87 ? -6.781 15.672 8.469 1 71.19 87 ASN A N 1
ATOM 690 C CA . ASN A 1 87 ? -7.461 16.75 9.18 1 71.19 87 ASN A CA 1
ATOM 691 C C . ASN A 1 87 ? -6.797 18.094 8.914 1 71.19 87 ASN A C 1
ATOM 693 O O . ASN A 1 87 ? -5.574 18.172 8.766 1 71.19 87 ASN A O 1
ATOM 697 N N . GLY A 1 88 ? -7.461 19.031 8.234 1 54.31 88 GLY A N 1
ATOM 698 C CA . GLY A 1 88 ? -7.004 20.391 8.039 1 54.31 88 GLY A CA 1
ATOM 699 C C . GLY A 1 88 ? -6.742 21.141 9.336 1 54.31 88 GLY A C 1
ATOM 700 O O . GLY A 1 88 ? -6.371 22.312 9.328 1 54.31 88 GLY A O 1
ATOM 701 N N . LYS A 1 89 ? -7.215 20.781 10.398 1 45.84 89 LYS A N 1
ATOM 702 C CA . LYS A 1 89 ? -7.148 21.875 11.359 1 45.84 89 LYS A CA 1
ATOM 703 C C . LYS A 1 89 ? -5.707 22.156 11.773 1 45.84 89 LYS A C 1
ATOM 705 O O . LYS A 1 89 ? -5.059 21.328 12.398 1 45.84 89 LYS A O 1
ATOM 710 N N . ILE A 1 90 ? -4.777 22.359 10.883 1 30.45 90 ILE A N 1
ATOM 711 C CA . ILE A 1 90 ? -3.783 23.219 11.516 1 30.45 90 ILE A CA 1
ATOM 712 C C . ILE A 1 90 ? -4.438 24.531 11.953 1 30.45 90 ILE A C 1
ATOM 714 O O . ILE A 1 90 ? -5.211 25.125 11.203 1 30.45 90 ILE A O 1
ATOM 718 N N . MET B 1 1 ? -4.527 -25.203 -12.633 1 31.39 1 MET B N 1
ATOM 719 C CA . MET B 1 1 ? -3.51 -24.516 -11.828 1 31.39 1 MET B CA 1
ATOM 720 C C . MET B 1 1 ? -4.145 -23.484 -10.906 1 31.39 1 MET B C 1
ATOM 722 O O . MET B 1 1 ? -4.898 -22.625 -11.367 1 31.39 1 MET B O 1
ATOM 726 N N . GLU B 1 2 ? -4.371 -23.828 -9.766 1 39.78 2 GLU B N 1
ATOM 727 C CA . GLU B 1 2 ? -5.203 -23.016 -8.875 1 39.78 2 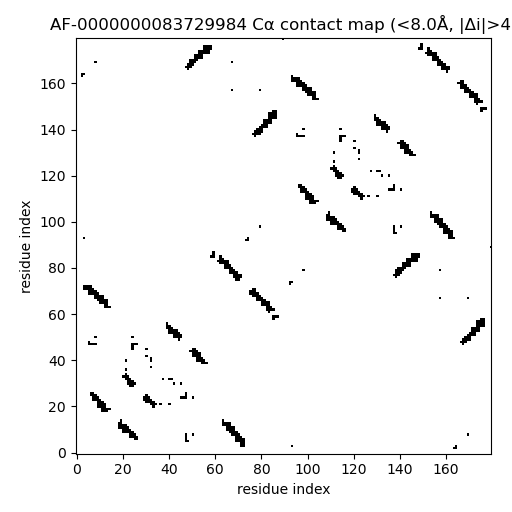GLU B CA 1
ATOM 728 C C . GLU B 1 2 ? -4.676 -21.578 -8.781 1 39.78 2 GLU B C 1
ATOM 730 O O . GLU B 1 2 ? -3.465 -21.359 -8.773 1 39.78 2 GLU B O 1
ATOM 735 N N . PRO B 1 3 ? -5.246 -20.641 -9.469 1 46.75 3 PRO B N 1
ATOM 736 C CA . PRO B 1 3 ? -4.82 -19.25 -9.43 1 46.75 3 PRO B CA 1
ATOM 737 C C . PRO B 1 3 ? -4.117 -18.875 -8.125 1 46.75 3 PRO B C 1
ATOM 739 O O . PRO B 1 3 ? -4.359 -19.5 -7.094 1 46.75 3 PRO B O 1
ATOM 742 N N . ARG B 1 4 ? -2.781 -18.625 -8.125 1 56.38 4 ARG B N 1
ATOM 743 C CA . ARG B 1 4 ? -2.096 -18.203 -6.902 1 56.38 4 ARG B CA 1
ATOM 744 C C . ARG B 1 4 ? -3.064 -17.547 -5.926 1 56.38 4 ARG B C 1
ATOM 746 O O . ARG B 1 4 ? -3.922 -16.766 -6.324 1 56.38 4 ARG B O 1
ATOM 753 N N . ASP B 1 5 ? -3.184 -18.359 -4.824 1 77.12 5 ASP B N 1
ATOM 754 C CA . ASP B 1 5 ? -4.246 -18.062 -3.863 1 77.12 5 ASP B CA 1
ATOM 755 C C . ASP B 1 5 ? -3.771 -17.062 -2.809 1 77.12 5 ASP B C 1
ATOM 757 O O . ASP B 1 5 ? -2.924 -17.391 -1.976 1 77.12 5 ASP B O 1
ATOM 761 N N . VAL B 1 6 ? -3.865 -15.758 -3.133 1 85.19 6 VAL B N 1
ATOM 762 C CA . VAL B 1 6 ? -3.723 -14.836 -2.014 1 85.19 6 VAL B CA 1
ATOM 763 C C . VAL B 1 6 ? -4.543 -15.328 -0.825 1 85.19 6 VAL B C 1
ATOM 765 O O . VAL B 1 6 ? -5.738 -15.602 -0.958 1 85.19 6 VAL B O 1
ATOM 768 N N . LEU B 1 7 ? -3.77 -15.484 0.282 1 90.56 7 LEU B N 1
ATOM 769 C CA . LEU B 1 7 ? -4.445 -16.031 1.452 1 90.56 7 LEU B CA 1
ATOM 770 C C . LEU B 1 7 ? -4.82 -14.93 2.434 1 90.56 7 LEU B C 1
ATOM 772 O O . LEU B 1 7 ? -5.805 -15.055 3.166 1 90.56 7 LEU B O 1
ATOM 776 N N . GLN B 1 8 ? -4.016 -13.898 2.418 1 93.88 8 GLN B N 1
ATOM 777 C CA . GLN B 1 8 ? -4.219 -12.836 3.398 1 93.88 8 GLN B CA 1
ATOM 778 C C . GLN B 1 8 ? -3.594 -11.531 2.93 1 93.88 8 GLN B C 1
ATOM 780 O O . GLN B 1 8 ? -2.531 -11.531 2.303 1 93.88 8 GLN B O 1
ATOM 785 N N . VAL B 1 9 ? -4.27 -10.5 3.229 1 95.44 9 VAL B N 1
ATOM 786 C CA . VAL B 1 9 ? -3.713 -9.156 3.084 1 95.44 9 VAL B CA 1
ATOM 787 C C . VAL B 1 9 ? -3.533 -8.523 4.461 1 95.44 9 VAL B C 1
ATOM 789 O O . VAL B 1 9 ? -4.422 -8.602 5.309 1 95.44 9 VAL B O 1
ATOM 792 N N . THR B 1 10 ? -2.334 -7.895 4.715 1 97 10 THR B N 1
ATOM 793 C CA . THR B 1 10 ? -2.051 -7.262 6 1 97 10 THR B CA 1
ATOM 794 C C . THR B 1 10 ? -1.453 -5.871 5.797 1 97 10 THR B C 1
ATOM 796 O O . THR B 1 10 ? -0.567 -5.688 4.961 1 97 10 THR B O 1
ATOM 799 N N . TRP B 1 11 ? -2.047 -4.934 6.527 1 98.06 11 TRP B N 1
ATOM 800 C CA . TRP B 1 11 ? -1.428 -3.617 6.629 1 98.06 11 TRP B CA 1
ATOM 801 C C . TRP B 1 11 ? -0.622 -3.492 7.918 1 98.06 11 TRP B C 1
ATOM 803 O O . TRP B 1 11 ? -1.091 -3.879 8.992 1 98.06 11 TRP B O 1
ATOM 813 N N . GLN B 1 12 ? 0.594 -2.951 7.695 1 97.81 12 GLN B N 1
ATOM 814 C CA . GLN B 1 12 ? 1.457 -2.764 8.859 1 97.81 12 GLN B CA 1
ATOM 815 C C . GLN B 1 12 ? 1.989 -1.335 8.922 1 97.81 12 GLN B C 1
ATOM 817 O O . GLN B 1 12 ? 2.291 -0.732 7.891 1 97.81 12 GLN B O 1
ATOM 822 N N . LYS B 1 13 ? 2.057 -0.842 10.125 1 97 13 LYS B N 1
ATOM 823 C CA . LYS B 1 13 ? 2.773 0.397 10.414 1 97 13 LYS B CA 1
ATOM 824 C C . LYS B 1 13 ? 4.156 0.111 10.992 1 97 13 LYS B C 1
ATOM 826 O O . LYS B 1 13 ? 4.301 -0.718 11.891 1 97 13 LYS B O 1
ATOM 831 N N . GLU B 1 14 ? 5.141 0.801 10.414 1 96.31 14 GLU B N 1
ATOM 832 C CA . GLU B 1 14 ? 6.492 0.624 10.938 1 96.31 14 GLU B CA 1
ATOM 833 C C . GLU B 1 14 ? 6.762 1.567 12.102 1 96.31 14 GLU B C 1
ATOM 835 O O . GLU B 1 14 ? 6.574 2.779 11.984 1 96.31 14 GLU B O 1
ATOM 840 N N . THR B 1 15 ? 7.188 0.988 13.164 1 93.44 15 THR B N 1
ATOM 841 C CA . THR B 1 15 ? 7.527 1.744 14.367 1 93.44 15 THR B CA 1
ATOM 842 C C . THR B 1 15 ? 8.93 1.388 14.852 1 93.44 15 THR B C 1
ATOM 844 O O . THR B 1 15 ? 9.523 0.413 14.391 1 93.44 15 THR B O 1
ATOM 847 N N . PRO B 1 16 ? 9.523 2.258 15.695 1 90.81 16 PRO B N 1
ATOM 848 C CA . PRO B 1 16 ? 10.836 1.918 16.25 1 90.81 16 PRO B CA 1
ATOM 849 C C . PRO B 1 16 ? 10.875 0.517 16.844 1 90.81 16 PRO B C 1
ATOM 851 O O . PRO B 1 16 ? 11.922 -0.132 16.844 1 90.81 16 PRO B O 1
ATOM 854 N N . GLY B 1 17 ? 9.742 0.124 17.328 1 90.5 17 GLY B N 1
ATOM 855 C CA . GLY B 1 17 ? 9.664 -1.19 17.953 1 90.5 17 GLY B CA 1
ATOM 856 C C . GLY B 1 17 ? 9.398 -2.303 16.953 1 90.5 17 GLY B C 1
ATOM 857 O O . GLY B 1 17 ? 9.281 -3.471 17.328 1 90.5 17 GLY B O 1
ATOM 858 N N . GLY B 1 18 ? 9.32 -2.047 15.781 1 92.44 18 GLY B N 1
ATOM 859 C CA . GLY B 1 18 ? 9.023 -3.059 14.781 1 92.44 18 GLY B CA 1
ATOM 860 C C . GLY B 1 18 ? 7.758 -2.773 14 1 92.44 18 GLY B C 1
ATOM 861 O O . GLY B 1 18 ? 7.281 -1.636 13.969 1 92.44 18 GLY B O 1
ATOM 862 N N . ASN B 1 19 ? 7.32 -3.768 13.25 1 95.56 19 ASN B N 1
ATOM 863 C CA . ASN B 1 19 ? 6.078 -3.66 12.492 1 95.56 19 ASN B CA 1
ATOM 864 C C . ASN B 1 19 ? 4.859 -3.922 13.367 1 95.56 19 ASN B C 1
ATOM 866 O O . ASN B 1 19 ? 4.777 -4.957 14.031 1 95.56 19 ASN B O 1
ATOM 870 N N . GLU B 1 20 ? 4.023 -2.949 13.422 1 96.81 20 GLU B N 1
ATOM 871 C CA . GLU B 1 20 ? 2.742 -3.146 14.102 1 96.81 20 GLU B CA 1
ATOM 872 C C . GLU B 1 20 ? 1.639 -3.482 13.102 1 96.81 20 GLU B C 1
ATOM 874 O O . GLU B 1 20 ? 1.418 -2.742 12.141 1 96.81 20 GLU B O 1
ATOM 879 N N . ASN B 1 21 ? 0.899 -4.574 13.359 1 97.44 21 ASN B N 1
ATOM 880 C CA . ASN B 1 21 ? -0.216 -4.934 12.492 1 97.44 21 ASN B CA 1
ATOM 881 C C . ASN B 1 21 ? -1.406 -3.998 12.688 1 97.44 21 ASN B C 1
ATOM 883 O O . ASN B 1 21 ? -1.943 -3.898 13.797 1 97.44 21 ASN B O 1
ATOM 887 N N . VAL B 1 22 ? -1.76 -3.377 11.648 1 98.06 22 VAL B N 1
ATOM 888 C CA . VAL B 1 22 ? -2.836 -2.393 11.68 1 98.06 22 VAL B CA 1
ATOM 889 C C . VAL B 1 22 ? -4.168 -3.074 11.375 1 98.06 22 VAL B C 1
ATOM 891 O O . VAL B 1 22 ? -5.105 -2.996 12.172 1 98.06 22 VAL B O 1
ATOM 894 N N . ALA B 1 23 ? -4.23 -3.732 10.273 1 98.31 23 ALA B N 1
ATOM 895 C CA . ALA B 1 23 ? -5.438 -4.391 9.781 1 98.31 23 ALA B CA 1
ATOM 896 C C . ALA B 1 23 ? -5.094 -5.586 8.898 1 98.31 23 ALA B C 1
ATOM 898 O O . ALA B 1 23 ? -3.979 -5.684 8.383 1 98.31 23 ALA B O 1
ATOM 899 N N . SER B 1 24 ? -5.996 -6.512 8.773 1 97.81 24 SER B N 1
ATOM 900 C CA . SER B 1 24 ? -5.816 -7.656 7.887 1 97.81 24 SER B CA 1
ATOM 901 C C . SER B 1 24 ? -7.156 -8.188 7.391 1 97.81 24 SER B C 1
ATOM 903 O O . SER B 1 24 ? -8.188 -7.98 8.031 1 97.81 24 SER B O 1
ATOM 905 N N . TYR B 1 25 ? -7.141 -8.727 6.254 1 97.38 25 TYR B N 1
ATOM 906 C CA . TYR B 1 25 ? -8.234 -9.547 5.734 1 97.38 25 TYR B CA 1
ATOM 907 C C . TYR B 1 25 ? -7.742 -10.938 5.352 1 97.38 25 TYR B C 1
ATOM 909 O O . TYR B 1 25 ? -6.785 -11.07 4.586 1 97.38 25 TYR B O 1
ATOM 917 N N . ASN B 1 26 ? -8.289 -11.852 5.898 1 94.56 26 ASN B N 1
ATOM 918 C CA . ASN B 1 26 ? -7.949 -13.234 5.586 1 94.56 26 ASN B CA 1
ATOM 919 C C . ASN B 1 26 ? -9.18 -14.031 5.16 1 94.56 26 ASN B C 1
ATOM 921 O O . ASN B 1 26 ? -10.273 -13.812 5.676 1 94.56 26 ASN B O 1
ATOM 925 N N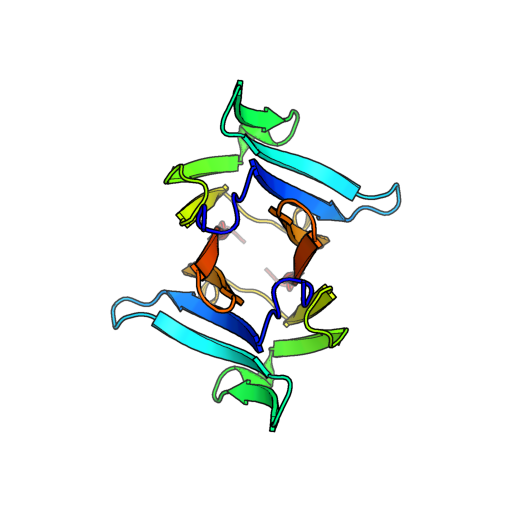 . LYS B 1 27 ? -8.953 -14.906 4.254 1 87.88 27 LYS B N 1
ATOM 926 C CA . LYS B 1 27 ? -10.039 -15.68 3.676 1 87.88 27 LYS B CA 1
ATOM 927 C C . LYS B 1 27 ? -10.797 -16.453 4.754 1 87.88 27 LYS B C 1
ATOM 929 O O . LYS B 1 27 ? -12.023 -16.562 4.707 1 87.88 27 LYS B O 1
ATOM 934 N N . ARG B 1 28 ? -10.172 -16.875 5.719 1 91.19 28 ARG B N 1
ATOM 935 C CA . ARG B 1 28 ? -10.75 -17.75 6.73 1 91.19 28 ARG B CA 1
ATOM 936 C C . ARG B 1 28 ? -11.422 -16.938 7.84 1 91.19 28 ARG B C 1
ATOM 938 O O . ARG B 1 28 ? -12.531 -17.266 8.266 1 91.19 28 ARG B O 1
ATOM 945 N N . PHE B 1 29 ? -10.836 -15.828 8.297 1 94.38 29 PHE B N 1
ATOM 946 C CA . PHE B 1 29 ? -11.258 -15.164 9.523 1 94.38 29 PHE B CA 1
ATOM 947 C C . PHE B 1 29 ? -11.938 -13.836 9.211 1 94.38 29 PHE B C 1
ATOM 949 O O . PHE B 1 29 ? -12.57 -13.234 10.078 1 94.38 29 PHE B O 1
ATOM 956 N N . GLY B 1 30 ? -11.805 -13.336 7.992 1 95.25 30 GLY B N 1
ATOM 957 C CA . GLY B 1 30 ? -12.453 -12.086 7.617 1 95.25 30 GLY B CA 1
ATOM 958 C C . GLY B 1 30 ? -11.641 -10.859 7.988 1 95.25 30 GLY B C 1
ATOM 959 O O . GLY B 1 30 ? -10.445 -10.961 8.266 1 95.25 30 GLY B O 1
ATOM 960 N N . PRO B 1 31 ? -12.234 -9.695 7.859 1 97.31 31 PRO B N 1
ATOM 961 C CA . PRO B 1 31 ? -11.539 -8.43 8.125 1 97.31 31 PRO B CA 1
ATOM 962 C C . PRO B 1 31 ? -11.352 -8.164 9.617 1 97.31 31 PRO B C 1
ATOM 964 O O . PRO B 1 31 ? -12.227 -8.484 10.422 1 97.31 31 PRO B O 1
ATOM 967 N N . LYS B 1 32 ? -10.164 -7.637 9.93 1 97.94 32 LYS B N 1
ATOM 968 C CA . LYS B 1 32 ? -9.852 -7.27 11.312 1 97.94 32 LYS B CA 1
ATOM 969 C C . LYS B 1 32 ? -9 -6.004 11.359 1 97.94 32 LYS B C 1
ATOM 971 O O . LYS B 1 32 ? -8.039 -5.867 10.602 1 97.94 32 LYS B O 1
ATOM 976 N N . VAL B 1 33 ? -9.391 -5.121 12.242 1 98.25 33 VAL B N 1
ATOM 977 C CA . VAL B 1 33 ? -8.555 -3.973 12.57 1 98.25 33 VAL B CA 1
ATOM 978 C C . VAL B 1 33 ? -8.062 -4.09 14.016 1 98.25 33 VAL B C 1
ATOM 980 O O . VAL B 1 33 ? -8.859 -4.277 14.938 1 98.25 33 VAL B O 1
ATOM 983 N N . ASN B 1 34 ? -6.812 -3.91 14.148 1 97.69 34 ASN B N 1
ATOM 984 C CA . ASN B 1 34 ? -6.234 -4.137 15.469 1 97.69 34 ASN B CA 1
ATOM 985 C C . ASN B 1 34 ? -6.254 -2.865 16.312 1 97.69 34 ASN B C 1
ATOM 987 O O . ASN B 1 34 ? -6.055 -1.766 15.797 1 97.69 34 ASN B O 1
ATOM 991 N N . PRO B 1 35 ? -6.484 -3.09 17.688 1 95.56 35 PRO B N 1
ATOM 992 C CA . PRO B 1 35 ? -6.172 -1.958 18.562 1 95.56 35 PRO B CA 1
ATOM 993 C C . PRO B 1 35 ? -4.695 -1.578 18.531 1 95.56 35 PRO B C 1
ATOM 995 O O . PRO B 1 35 ? -3.83 -2.453 18.422 1 95.56 35 PRO B O 1
ATOM 998 N N . PRO B 1 36 ? -4.445 -0.263 18.672 1 93.69 36 PRO B N 1
ATOM 999 C CA . PRO B 1 36 ? -5.328 0.88 18.922 1 93.69 36 PRO B CA 1
ATOM 1000 C C . PRO B 1 36 ? -5.809 1.544 17.625 1 93.69 36 PRO B C 1
ATOM 1002 O O . PRO B 1 36 ? -6.406 2.623 17.672 1 93.69 36 PRO B O 1
ATOM 1005 N N . PHE B 1 37 ? -5.617 0.922 16.516 1 95.69 37 PHE B N 1
ATOM 1006 C CA . PHE B 1 37 ? -5.855 1.557 15.234 1 95.69 37 PHE B CA 1
ATOM 1007 C C . PHE B 1 37 ? -7.344 1.588 14.914 1 95.69 37 PHE B C 1
ATOM 1009 O O . PHE B 1 37 ? -7.777 2.309 14.008 1 95.69 37 PHE B O 1
ATOM 1016 N N . ASN B 1 38 ? -8.109 0.894 15.594 1 95.25 38 ASN B N 1
ATOM 1017 C CA . ASN B 1 38 ? -9.523 0.758 15.273 1 95.25 38 ASN B CA 1
ATOM 1018 C C . ASN B 1 38 ? -10.289 2.051 15.539 1 95.25 38 ASN B C 1
ATOM 1020 O O . ASN B 1 38 ? -11.445 2.188 15.141 1 95.25 38 ASN B O 1
ATOM 1024 N N . MET B 1 39 ? -9.602 2.959 16.094 1 91.69 39 MET B N 1
ATOM 1025 C CA . MET B 1 39 ? -10.227 4.258 16.328 1 91.69 39 MET B CA 1
ATOM 1026 C C . MET B 1 39 ? -10.188 5.109 15.062 1 91.69 39 MET B C 1
ATOM 1028 O O . MET B 1 39 ? -11.023 5.988 14.867 1 91.69 39 MET B O 1
ATOM 1032 N N . LYS B 1 40 ? -9.273 4.824 14.25 1 93.06 40 LYS B N 1
ATOM 1033 C CA . LYS B 1 40 ? -9.109 5.73 13.117 1 93.06 40 LYS B CA 1
ATOM 1034 C C . LYS B 1 40 ? -9.094 4.961 11.797 1 93.06 40 LYS B C 1
ATOM 1036 O O . LYS B 1 40 ? -9.266 5.551 10.734 1 93.06 40 LYS B O 1
ATOM 1041 N N . VAL B 1 41 ? -8.891 3.633 11.867 1 96.06 41 VAL B N 1
ATOM 1042 C CA . VAL B 1 41 ? -8.758 2.848 10.648 1 96.06 41 VAL B CA 1
ATOM 1043 C C . VAL B 1 41 ? -10.008 1.995 10.445 1 96.06 41 VAL B C 1
ATOM 1045 O O . VAL B 1 41 ? -10.523 1.399 11.391 1 96.06 41 VAL B O 1
ATOM 1048 N N . MET B 1 42 ? -10.5 1.935 9.164 1 96.88 42 MET B N 1
ATOM 1049 C CA . MET B 1 42 ? -11.648 1.114 8.789 1 96.88 42 MET B CA 1
ATOM 1050 C C . MET B 1 42 ? -11.461 0.531 7.391 1 96.88 42 MET B C 1
ATOM 1052 O O . MET B 1 42 ? -10.719 1.076 6.578 1 96.88 42 MET B O 1
ATOM 1056 N N . PHE B 1 43 ? -12.211 -0.531 7.152 1 97.25 43 PHE B N 1
ATOM 1057 C CA . PHE B 1 43 ? -12.211 -1.093 5.805 1 97.25 43 PHE B CA 1
ATOM 1058 C C . PHE B 1 43 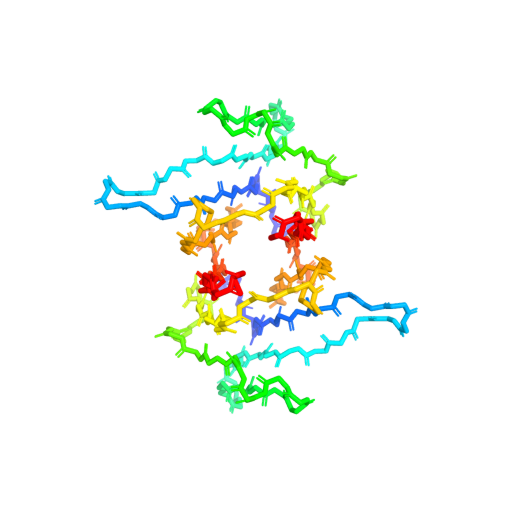? -13.195 -0.341 4.91 1 97.25 43 PHE B C 1
ATOM 1060 O O . PHE B 1 43 ? -14.305 -0.012 5.332 1 97.25 43 PHE B O 1
ATOM 1067 N N . LEU B 1 44 ? -12.719 -0.055 3.744 1 95.88 44 LEU B N 1
ATOM 1068 C CA . LEU B 1 44 ? -13.602 0.481 2.713 1 95.88 44 LEU B CA 1
ATOM 1069 C C . LEU B 1 44 ? -14.094 -0.626 1.786 1 95.88 44 LEU B C 1
ATOM 1071 O O . LEU B 1 44 ? -15.266 -0.657 1.416 1 95.88 44 LEU B O 1
ATOM 1075 N N . TYR B 1 45 ? -13.234 -1.476 1.396 1 94.81 45 TYR B N 1
ATOM 1076 C CA . TYR B 1 45 ? -13.508 -2.662 0.592 1 94.81 45 TYR B CA 1
ATOM 1077 C C . TYR B 1 45 ? -12.727 -3.863 1.117 1 94.81 45 TYR B C 1
ATOM 1079 O O . TYR B 1 45 ? -11.57 -3.736 1.51 1 94.81 45 TYR B O 1
ATOM 1087 N N . VAL B 1 46 ? -13.445 -5.043 1.083 1 94.25 46 VAL B N 1
ATOM 1088 C CA . VAL B 1 46 ? -12.773 -6.25 1.553 1 94.25 46 VAL B CA 1
ATOM 1089 C C . VAL B 1 46 ? -12.68 -7.27 0.418 1 94.25 46 VAL B C 1
ATOM 1091 O O . VAL B 1 46 ? -13.648 -7.465 -0.326 1 94.25 46 VAL B O 1
ATOM 1094 N N . GLY B 1 47 ? -11.531 -7.789 0.223 1 92 47 GLY B N 1
ATOM 1095 C CA . GLY B 1 47 ? -11.258 -8.828 -0.756 1 92 47 GLY B CA 1
ATOM 1096 C C . GLY B 1 47 ? -9.781 -9.117 -0.925 1 92 47 GLY B C 1
ATOM 1097 O O . GLY B 1 47 ? -8.953 -8.211 -0.807 1 92 47 GLY B O 1
ATOM 1098 N N . LEU B 1 48 ? -9.492 -10.344 -1.287 1 90.88 48 LEU B N 1
ATOM 1099 C CA . LEU B 1 48 ? -8.086 -10.75 -1.375 1 90.88 48 LEU B CA 1
ATOM 1100 C C . LEU B 1 48 ? -7.426 -10.148 -2.611 1 90.88 48 LEU B C 1
ATOM 1102 O O . LEU B 1 48 ? -6.203 -10 -2.654 1 90.88 48 LEU B O 1
ATOM 1106 N N . GLN B 1 49 ? -8.188 -9.859 -3.641 1 88.19 49 GLN B N 1
ATOM 1107 C CA . GLN B 1 49 ? -7.617 -9.32 -4.867 1 88.19 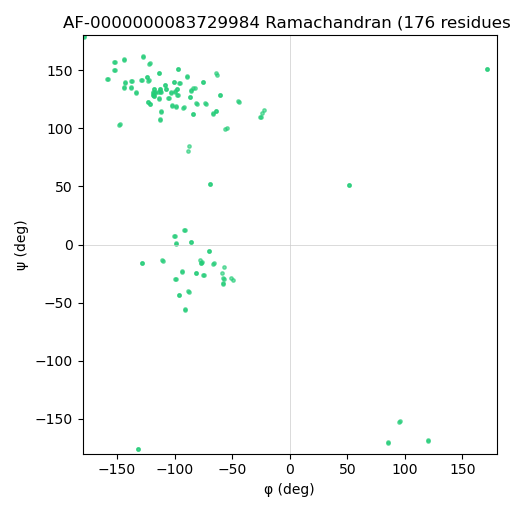49 GLN B CA 1
ATOM 1108 C C . GLN B 1 49 ? -7.668 -7.793 -4.867 1 88.19 49 GLN B C 1
ATOM 1110 O O . GLN B 1 49 ? -6.969 -7.145 -5.648 1 88.19 49 GLN B O 1
ATOM 1115 N N . ASN B 1 50 ? -8.633 -7.254 -4.043 1 91.69 50 ASN B N 1
ATOM 1116 C CA . ASN B 1 50 ? -8.82 -5.812 -3.889 1 91.69 50 ASN B CA 1
ATOM 1117 C C . ASN B 1 50 ? -9.281 -5.453 -2.48 1 91.69 50 ASN B C 1
ATOM 1119 O O . ASN B 1 50 ? -10.453 -5.652 -2.139 1 91.69 50 ASN B O 1
ATOM 1123 N N . CYS B 1 51 ? -8.43 -4.957 -1.675 1 94.75 51 CYS B N 1
ATOM 1124 C CA . CYS B 1 51 ? -8.719 -4.574 -0.298 1 94.75 51 CYS B CA 1
ATOM 1125 C C . CYS B 1 51 ? -8.375 -3.111 -0.052 1 94.75 51 CYS B C 1
ATOM 1127 O O . CYS B 1 51 ? -7.387 -2.607 -0.59 1 94.75 51 CYS B O 1
ATOM 1129 N N . SER B 1 52 ? -9.234 -2.475 0.719 1 96.62 52 SER B N 1
ATOM 1130 C CA . SER B 1 52 ? -9.016 -1.052 0.96 1 96.62 52 SER B CA 1
ATOM 1131 C C . SER B 1 52 ? -9.258 -0.695 2.422 1 96.62 52 SER B C 1
ATOM 1133 O O . SER B 1 52 ? -10.25 -1.123 3.016 1 96.62 52 SER B O 1
ATOM 1135 N N . VAL B 1 53 ? -8.375 0.05 2.91 1 97.69 53 VAL B N 1
ATOM 1136 C CA . VAL B 1 53 ? -8.594 0.627 4.234 1 97.69 53 VAL B CA 1
ATOM 1137 C C . VAL B 1 53 ? -8.539 2.15 4.148 1 97.69 53 VAL B C 1
ATOM 1139 O O . VAL B 1 53 ? -7.949 2.705 3.219 1 97.69 53 VAL B O 1
ATOM 1142 N N . ILE B 1 54 ? -9.188 2.814 5.113 1 96.56 54 ILE B N 1
ATOM 1143 C CA . ILE B 1 54 ? -9.141 4.27 5.238 1 96.56 54 ILE B CA 1
ATOM 1144 C C . ILE B 1 54 ? -8.523 4.648 6.582 1 96.56 54 ILE B C 1
ATOM 1146 O O . ILE B 1 54 ? -8.867 4.07 7.613 1 96.56 54 ILE B O 1
ATOM 1150 N N . ILE B 1 55 ? -7.547 5.492 6.52 1 94.31 55 ILE B N 1
ATOM 1151 C CA . ILE B 1 55 ? -7 6.133 7.711 1 94.31 55 ILE B CA 1
ATOM 1152 C C . ILE B 1 55 ? -7.59 7.535 7.859 1 94.31 55 ILE B C 1
ATOM 1154 O O . ILE B 1 55 ? -7.289 8.43 7.062 1 94.31 55 ILE B O 1
ATOM 1158 N N . ARG B 1 56 ? -8.234 7.703 8.906 1 91.88 56 ARG B N 1
ATOM 1159 C CA . ARG B 1 56 ? -8.93 8.977 9.109 1 91.88 56 ARG B CA 1
ATOM 1160 C C . ARG B 1 56 ? -8.102 9.922 9.969 1 91.88 56 ARG B C 1
ATOM 1162 O O . ARG B 1 56 ? -7.309 9.477 10.805 1 91.88 56 ARG B O 1
ATOM 1169 N N . ARG B 1 57 ? -8.281 11.219 9.766 1 87.69 57 ARG B N 1
ATOM 1170 C CA . ARG B 1 57 ? -7.66 12.281 10.555 1 87.69 57 ARG B CA 1
ATOM 1171 C C . ARG B 1 57 ? -6.152 12.078 10.656 1 87.69 57 ARG B C 1
ATOM 1173 O O . ARG B 1 57 ? -5.594 12.07 11.758 1 87.69 57 ARG B O 1
ATOM 1180 N N . VAL B 1 58 ? -5.523 11.891 9.57 1 87.38 58 VAL B N 1
ATOM 1181 C CA . VAL B 1 58 ? -4.082 11.664 9.531 1 87.38 58 VAL B CA 1
ATOM 1182 C C . VAL B 1 58 ? -3.354 12.875 10.117 1 87.38 58 VAL B C 1
ATOM 1184 O O . VAL B 1 58 ? -3.646 14.016 9.75 1 87.38 58 VAL B O 1
ATOM 1187 N N . SER B 1 59 ? -2.494 12.672 11.031 1 85.81 59 SER B N 1
ATOM 1188 C CA . SER B 1 59 ? -1.718 13.711 11.695 1 85.81 59 SER B CA 1
ATOM 1189 C C . SER B 1 59 ? -0.238 13.352 11.75 1 85.81 59 SER B C 1
ATOM 1191 O O . SER B 1 59 ? 0.187 12.367 11.148 1 85.81 59 SER B O 1
ATOM 1193 N N . ARG B 1 60 ? 0.554 14.172 12.406 1 87.38 60 ARG B N 1
ATOM 1194 C CA . ARG B 1 60 ? 1.983 13.922 12.562 1 87.38 60 ARG B CA 1
ATOM 1195 C C . ARG B 1 60 ? 2.236 12.586 13.25 1 87.38 60 ARG B C 1
ATOM 1197 O O . ARG B 1 60 ? 3.246 11.93 12.992 1 87.38 60 ARG B O 1
ATOM 1204 N N . GLU B 1 61 ? 1.301 12.211 14.055 1 85.94 61 GLU B N 1
ATOM 1205 C CA . GLU B 1 61 ? 1.429 10.938 14.758 1 85.94 61 GLU B CA 1
ATOM 1206 C C . GLU B 1 61 ? 1.369 9.758 13.781 1 85.94 61 GLU B C 1
ATOM 1208 O O . GLU B 1 61 ? 1.807 8.656 14.109 1 85.94 61 GLU B O 1
ATOM 1213 N N . ASP B 1 62 ? 0.899 10.062 12.641 1 89.06 62 ASP B N 1
ATOM 1214 C CA . ASP B 1 62 ? 0.737 9 11.648 1 89.06 62 ASP B CA 1
ATOM 1215 C C . ASP B 1 62 ? 1.908 8.984 10.664 1 89.06 62 ASP B C 1
ATOM 1217 O O . ASP B 1 62 ? 1.932 8.18 9.734 1 89.06 62 ASP B O 1
ATOM 1221 N N . GLU B 1 63 ? 2.809 9.898 10.906 1 90.94 63 GLU B N 1
ATOM 1222 C CA . GLU B 1 63 ? 4.023 9.883 10.094 1 90.94 63 GLU B CA 1
ATOM 1223 C C . GLU B 1 63 ? 4.82 8.602 10.32 1 90.94 63 GLU B C 1
ATOM 1225 O O . GLU B 1 63 ? 5.25 8.312 11.438 1 90.94 63 GLU B O 1
ATOM 1230 N N . SER B 1 64 ? 4.992 7.75 9.375 1 94.62 64 SER B N 1
ATOM 1231 C CA . SER B 1 64 ? 5.664 6.453 9.391 1 94.62 64 SER B CA 1
ATOM 1232 C C . SER B 1 64 ? 5.637 5.801 8.008 1 94.62 64 SER B C 1
ATOM 1234 O O . SER B 1 64 ? 5.172 6.402 7.039 1 94.62 64 SER B O 1
ATOM 1236 N N . CYS B 1 65 ? 6.215 4.684 7.945 1 96.38 65 CYS B N 1
ATOM 1237 C CA . CYS B 1 65 ? 6.02 3.834 6.777 1 96.38 65 CYS B CA 1
ATOM 1238 C C . CYS B 1 65 ? 4.926 2.803 7.031 1 96.38 65 CYS B C 1
ATOM 1240 O O . CYS B 1 65 ? 4.82 2.262 8.133 1 96.38 65 CYS B O 1
ATOM 1242 N N . TYR B 1 66 ? 4.129 2.654 5.922 1 96.25 66 TYR B N 1
ATOM 1243 C CA . TYR B 1 66 ? 3.055 1.668 5.949 1 96.25 66 TYR B CA 1
ATOM 1244 C C . TYR B 1 66 ? 3.273 0.597 4.887 1 96.25 66 TYR B C 1
ATOM 1246 O O . TYR B 1 66 ? 3.609 0.909 3.74 1 96.25 66 TYR B O 1
ATOM 1254 N N . LYS B 1 67 ? 3.096 -0.609 5.32 1 96.81 67 LYS B N 1
ATOM 1255 C CA . LYS B 1 67 ? 3.322 -1.737 4.422 1 96.81 67 LYS B CA 1
ATOM 1256 C C . LYS B 1 67 ? 2.016 -2.457 4.098 1 96.81 67 LYS B C 1
ATOM 1258 O O . LYS B 1 67 ? 1.183 -2.666 4.984 1 96.81 67 LYS B O 1
ATOM 1263 N N . CYS B 1 68 ? 1.849 -2.674 2.863 1 95.81 68 CYS B N 1
ATOM 1264 C CA . CYS B 1 68 ? 0.811 -3.592 2.408 1 95.81 68 CYS B CA 1
ATOM 1265 C C . 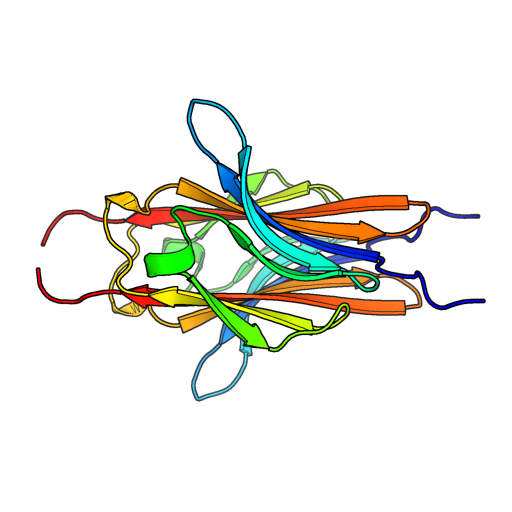CYS B 1 68 ? 1.408 -4.938 2.016 1 95.81 68 CYS B C 1
ATOM 1267 O O . CYS B 1 68 ? 2.217 -5.016 1.09 1 95.81 68 CYS B O 1
ATOM 1269 N N . LEU B 1 69 ? 0.977 -5.977 2.701 1 95.31 69 LEU B N 1
ATOM 1270 C CA . LEU B 1 69 ? 1.571 -7.301 2.541 1 95.31 69 LEU B CA 1
ATOM 1271 C C . LEU B 1 69 ? 0.545 -8.297 2.016 1 95.31 69 LEU B C 1
ATOM 1273 O O . LEU B 1 69 ? -0.563 -8.398 2.549 1 95.31 69 LEU B O 1
ATOM 1277 N N . PHE B 1 70 ? 0.931 -8.992 0.915 1 92.69 70 PHE B N 1
ATOM 1278 C CA . PHE B 1 70 ? 0.112 -10.07 0.383 1 92.69 70 PHE B CA 1
ATOM 1279 C C . PHE B 1 70 ? 0.802 -11.422 0.573 1 92.69 70 PHE B C 1
ATOM 1281 O O . PHE B 1 70 ? 1.88 -11.656 0.023 1 92.69 70 PHE B O 1
ATOM 1288 N N . ASN B 1 71 ? 0.135 -12.195 1.394 1 91.56 71 ASN B N 1
ATOM 1289 C CA . ASN B 1 71 ? 0.639 -13.555 1.535 1 91.56 71 ASN B CA 1
ATOM 1290 C C . ASN B 1 71 ? 0.117 -14.461 0.426 1 91.56 71 ASN B C 1
ATOM 1292 O O . ASN B 1 71 ? -1.075 -14.773 0.383 1 91.56 71 ASN B O 1
ATOM 1296 N N . ILE B 1 72 ? 1.098 -14.867 -0.43 1 82.88 72 ILE B N 1
ATOM 1297 C CA . ILE B 1 72 ? 0.726 -15.68 -1.586 1 82.88 72 ILE B CA 1
ATOM 1298 C C . ILE B 1 72 ? 1.317 -17.078 -1.448 1 82.88 72 ILE B C 1
ATOM 1300 O O . ILE B 1 72 ? 2.525 -17.234 -1.25 1 82.88 72 ILE B O 1
ATOM 1304 N N . TYR B 1 73 ? 0.493 -18.109 -1.53 1 78.94 73 TYR B N 1
ATOM 1305 C CA . TYR B 1 73 ? 0.979 -19.484 -1.525 1 78.94 73 TYR B CA 1
ATOM 1306 C C . TYR B 1 73 ? 1.358 -19.938 -2.932 1 78.94 73 TYR B C 1
ATOM 1308 O O . TYR B 1 73 ? 0.605 -19.719 -3.885 1 78.94 73 TYR B O 1
ATOM 1316 N N . PRO B 1 74 ? 2.439 -20.5 -3.016 1 76.5 74 PRO B N 1
ATOM 1317 C CA . PRO B 1 74 ? 3.449 -20.875 -2.021 1 76.5 74 PRO B CA 1
ATOM 1318 C C . PRO B 1 74 ? 4.613 -19.875 -1.964 1 76.5 74 PRO B C 1
ATOM 1320 O O . PRO B 1 74 ? 5.609 -20.141 -1.286 1 76.5 74 PRO B O 1
ATOM 1323 N N . ASP B 1 75 ? 4.52 -18.781 -2.656 1 75.19 75 ASP B N 1
ATOM 1324 C CA . ASP B 1 75 ? 5.656 -17.906 -2.932 1 75.19 75 ASP B CA 1
ATOM 1325 C C . ASP B 1 75 ? 6.008 -17.062 -1.709 1 75.19 75 ASP B C 1
ATOM 1327 O O . ASP B 1 75 ? 7.098 -16.5 -1.635 1 75.19 75 ASP B O 1
ATOM 1331 N N . GLY B 1 76 ? 5.137 -16.969 -0.76 1 82.19 76 GLY B N 1
ATOM 1332 C CA . GLY B 1 76 ? 5.383 -16.109 0.388 1 82.19 76 GLY B CA 1
ATOM 1333 C C . GLY B 1 76 ? 4.766 -14.734 0.246 1 82.19 76 GLY B C 1
ATOM 1334 O O . GLY B 1 76 ? 3.705 -14.578 -0.362 1 82.19 76 GLY B O 1
ATOM 1335 N N . ALA B 1 77 ? 5.449 -13.875 0.937 1 88.5 77 ALA B N 1
ATOM 1336 C CA . ALA B 1 77 ? 4.824 -12.562 1.001 1 88.5 77 ALA B CA 1
ATOM 1337 C C . ALA B 1 77 ? 5.477 -11.594 0.016 1 88.5 77 ALA B C 1
ATOM 1339 O O . ALA B 1 77 ? 6.68 -11.68 -0.242 1 88.5 77 ALA B O 1
ATOM 1340 N N . ILE B 1 78 ? 4.629 -10.766 -0.644 1 90.88 78 ILE B N 1
ATOM 1341 C CA . ILE B 1 78 ? 5.09 -9.578 -1.353 1 90.88 78 ILE B CA 1
ATOM 1342 C C . ILE B 1 78 ?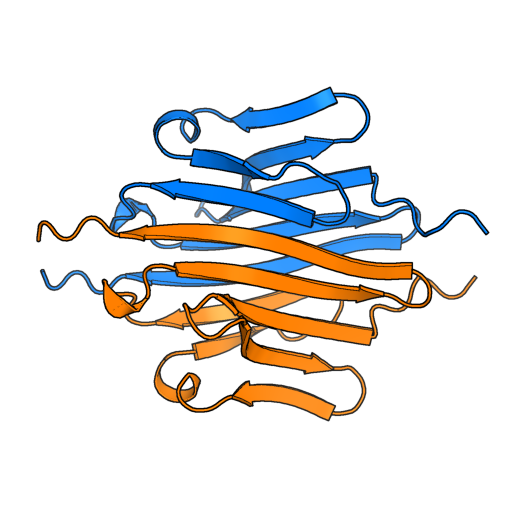 4.551 -8.328 -0.669 1 90.88 78 ILE B C 1
ATOM 1344 O O . ILE B 1 78 ? 3.482 -8.359 -0.053 1 90.88 78 ILE B O 1
ATOM 1348 N N . SER B 1 79 ? 5.359 -7.293 -0.736 1 93.69 79 SER B N 1
ATOM 1349 C CA . SER B 1 79 ? 4.918 -6.121 0.013 1 93.69 79 SER B CA 1
ATOM 1350 C C . SER B 1 79 ? 5.266 -4.832 -0.726 1 93.69 79 SER B C 1
ATOM 1352 O O . SER B 1 79 ? 6.273 -4.766 -1.434 1 93.69 79 SER B O 1
ATOM 1354 N N . GLY B 1 80 ? 4.387 -3.98 -0.676 1 94.38 80 GLY B N 1
ATOM 1355 C CA . GLY B 1 80 ? 4.617 -2.582 -1.007 1 94.38 80 GLY B CA 1
ATOM 1356 C C . GLY B 1 80 ? 4.613 -1.674 0.207 1 94.38 80 GLY B C 1
ATOM 1357 O O . GLY B 1 80 ? 3.793 -1.84 1.112 1 94.38 80 GLY B O 1
ATOM 1358 N N . ARG B 1 81 ? 5.613 -0.82 0.22 1 95.69 81 ARG B N 1
ATOM 1359 C CA . ARG B 1 81 ? 5.781 0.077 1.359 1 95.69 81 ARG B CA 1
ATOM 1360 C C . ARG B 1 81 ? 5.637 1.534 0.934 1 95.69 81 ARG B C 1
ATOM 1362 O O . ARG B 1 81 ? 6.172 1.939 -0.101 1 95.69 81 ARG B O 1
ATOM 1369 N N . THR B 1 82 ? 4.848 2.26 1.641 1 96.06 82 THR B N 1
ATOM 1370 C CA . THR B 1 82 ? 4.688 3.695 1.438 1 96.06 82 THR B CA 1
ATOM 1371 C C . THR B 1 82 ? 5.039 4.465 2.709 1 96.06 82 THR B C 1
ATOM 1373 O O . THR B 1 82 ? 4.449 4.227 3.766 1 96.06 82 THR B O 1
ATOM 1376 N N . CYS B 1 83 ? 5.984 5.312 2.613 1 95.62 83 CYS B N 1
ATOM 1377 C CA . CYS B 1 83 ? 6.395 6.121 3.758 1 95.62 83 CYS B CA 1
ATOM 1378 C C . CYS B 1 83 ? 5.863 7.547 3.637 1 95.62 83 CYS B C 1
ATOM 1380 O O . CYS B 1 83 ? 6.008 8.18 2.59 1 95.62 83 CYS B O 1
ATOM 1382 N N . LEU B 1 84 ? 5.281 7.977 4.723 1 92.56 84 LEU B N 1
ATOM 1383 C CA . LEU B 1 84 ? 4.684 9.305 4.781 1 92.56 84 LEU B CA 1
ATOM 1384 C C . LEU B 1 84 ? 5.543 10.258 5.609 1 92.56 84 LEU B C 1
ATOM 1386 O O . LEU B 1 84 ? 5.887 9.945 6.754 1 92.56 84 LEU B O 1
ATOM 1390 N N . GLN B 1 85 ? 5.863 11.305 5.055 1 90.25 85 GLN B N 1
ATOM 1391 C CA . GLN B 1 85 ? 6.469 12.414 5.785 1 90.25 85 GLN B CA 1
ATOM 1392 C C . GLN B 1 85 ? 5.531 13.617 5.836 1 90.25 85 GLN B C 1
ATOM 1394 O O . GLN B 1 85 ? 5.273 14.258 4.812 1 90.25 85 GLN B O 1
ATOM 1399 N N . VAL B 1 86 ? 4.953 13.891 6.992 1 81.25 86 VAL B N 1
ATOM 1400 C CA . VAL B 1 86 ? 3.939 14.922 7.16 1 81.25 86 VAL B CA 1
ATOM 1401 C C . VAL B 1 86 ? 4.609 16.25 7.547 1 81.25 86 VAL B C 1
ATOM 1403 O O . VAL B 1 86 ? 5.492 16.266 8.406 1 81.25 86 VAL B O 1
ATOM 1406 N N . ASN B 1 87 ? 4.465 17.312 6.707 1 71.44 87 ASN B N 1
ATOM 1407 C CA . ASN B 1 87 ? 4.961 18.625 7.102 1 71.44 87 ASN B CA 1
ATOM 1408 C C . ASN B 1 87 ? 4.18 19.188 8.281 1 71.44 87 ASN B C 1
ATOM 1410 O O . ASN B 1 87 ? 2.971 18.984 8.391 1 71.44 87 ASN B O 1
ATOM 1414 N N . GLY B 1 88 ? 4.785 19.328 9.453 1 54.44 88 GLY B N 1
ATOM 1415 C CA . GLY B 1 88 ? 4.195 19.984 10.617 1 54.44 88 GLY B CA 1
ATOM 1416 C C . GLY B 1 88 ? 3.801 21.422 10.352 1 54.44 88 GLY B C 1
ATOM 1417 O O . GLY B 1 88 ? 3.246 22.094 11.234 1 54.44 88 GLY B O 1
ATOM 1418 N N . LYS B 1 89 ? 4.32 22.062 9.492 1 45.94 89 LYS B N 1
ATOM 1419 C CA . LYS B 1 89 ? 4.109 23.5 9.734 1 45.94 89 LYS B CA 1
ATOM 1420 C C . LYS B 1 89 ? 2.645 23.875 9.523 1 45.94 89 LYS B C 1
ATOM 1422 O O . LYS B 1 89 ? 2.137 23.812 8.398 1 45.94 89 LYS B O 1
ATOM 1427 N N . ILE B 1 90 ? 1.712 23.188 10.148 1 30.44 90 ILE B N 1
ATOM 1428 C CA . ILE B 1 90 ? 0.617 24.141 10.289 1 30.44 90 ILE B CA 1
ATOM 1429 C C . ILE B 1 90 ? 1.103 25.375 11.039 1 30.44 90 ILE B C 1
ATOM 1431 O O . ILE B 1 90 ? 1.785 25.266 12.062 1 30.44 90 ILE B O 1
#

Solvent-accessible surface area (backbone atoms only — not comparable to full-atom values): 9538 Å² total; per-residue (Å²): 125,77,60,72,47,58,49,33,35,36,35,29,38,50,46,99,90,39,77,41,70,37,32,35,39,31,80,87,79,43,76,46,60,31,82,82,41,53,79,41,40,46,77,75,40,84,45,74,54,48,28,26,35,34,39,47,61,46,48,71,87,61,46,34,37,36,33,42,33,39,35,29,58,87,72,40,66,34,34,44,33,44,27,44,36,54,57,68,83,99,124,78,60,70,47,59,49,33,37,37,35,29,40,49,46,99,90,40,77,41,68,37,33,36,39,29,80,87,79,42,76,46,60,29,83,83,41,54,80,43,41,46,77,74,40,84,45,74,53,49,27,25,35,33,39,47,62,47,49,69,88,62,45,33,37,35,34,42,35,39,35,28,57,87,70,40,66,33,35,42,33,45,26,43,35,53,58,69,82,98

Organism: Esox lucius (NCBI:txid8010)

Nearest PDB structures (foldseek):
  5x5w-assembly2_D  TM=9.129E-01  e=6.990E-07  Sus scrofa
  3u82-assembly1_B  TM=8.825E-01  e=7.377E-07  Homo sapiens
  4bfi-assembly1_B  TM=8.781E-01  e=1.265E-06  Mus musculus
  4fom-assembly1_A-2  TM=8.995E-01  e=6.371E-06  Homo sapiens
  5b22-assembly1_A  TM=8.526E-01  e=8.803E-06  Mus musculus

Secondary structure (DSSP, 8-state):
----EEEEEEEEEEETTEEEEEEEEETTTEEEE-TTGGGTEEEEE--SSEEEEEEEEE-GGG-SEEEEEEEEETTEEEEEEEEEEE----/----EEEEEEEEEEETTEEEEEEEEETTTEEEE-TTGGGTEEEEE--SSEEEEEEEEE-GGG-SEEEEEEEEETTEEEEEEEEEEE----

Sequence (180 aa):
MEPRDVLQVTWQKETPGGNENVASYNKRFGPKVNPPFNMKVMFLYVGLQNCSVIIRRVSREDESCYKCLFNIYPDGAISGRTCLQVNGKIMEPRDVLQVTWQKETPGGNENVASYNKRFGPKVNPPFNMKVMFLYVGLQNCSVIIRRVSREDESCYKCLFNIYPDGAISGRTCLQVNGKI

InterPro domains:
  IPR013783 Immunoglobulin-like fold [G3DSA:2.60.40.10] (1-88)
  IPR036179 Immunoglobulin-like domain superfamily [SSF48726] (6-88)
  IPR047164 OX-2 membrane glycoprotein-like [PTHR46841] (2-87)

Radius of gyration: 15.75 Å; Cα contacts (8 Å, |Δi|>4): 432; chains: 2; bounding box: 27×49×36 Å

pLDDT: mean 88.6, std 14.44, range [30.44, 98.31]

Foldseek 3Di:
DPPFDFFKKWKWWQDPVGTDTAWMAGPVPGIDGDPPNVVFKDWPDDDSVDTDMDGHPDDQVRQTKMKIWTQTPPPGIDIDIDGDDDDPPD/DPPFDFFKKWKWWQDPVGTDTAWMAGPVPGIDGDPPNVVFKDWPDDDSVDTDMDGHPDDQVRQTKMKIWTQTPPPGIDIDIDGDDDDPPD